Protein AF-A0A1Y3D640-F1 (afdb_monomer_lite)

Secondary structure (DSSP, 8-state):
--HHHHHIIIII-TTS-TTT-SSTTGGGHHHHHHHHH-TT--HHHHHHHHHHHHHHTS---S--HHHHHHHHHHHHHHHHHHHHH--

Sequence (87 aa):
MNTIQKILNRDWDPIEVAEVLNDEYDAYCAPITEILDDTKATPQQLSNYLEEVEREQMSLNTYSEQNKRRRATTTQSLWTLHISAGS

Foldseek 3Di:
DDPLLVLCLPQQPVVVCSVPDSCPCVVVVVVLVVLLPPPPHDLVVQLVVSVCCCCPVVVVVDDDPSNNRSSVSSSVVSNVVSVVVVD

Radius of gyration: 12.3 Å; chains: 1; bounding box: 35×20×36 Å

Structure (mmCIF, N/CA/C/O backbone):
data_AF-A0A1Y3D640-F1
#
_entry.id   AF-A0A1Y3D640-F1
#
loop_
_atom_site.group_PDB
_atom_site.id
_atom_site.type_symbol
_atom_site.label_atom_id
_atom_site.label_alt_id
_atom_site.label_comp_id
_atom_site.label_asym_id
_atom_site.label_entity_id
_atom_site.label_seq_id
_atom_site.pdbx_PDB_ins_code
_atom_site.Cartn_x
_atom_site.Cartn_y
_atom_site.Cartn_z
_atom_site.occupancy
_atom_site.B_iso_or_equiv
_atom_site.auth_seq_id
_atom_site.auth_comp_id
_atom_site.auth_asym_id
_atom_site.auth_atom_id
_atom_site.pdbx_PDB_model_num
ATOM 1 N N . MET A 1 1 ? -13.915 -5.930 -9.090 1.00 65.19 1 MET A N 1
ATOM 2 C CA . MET A 1 1 ? -12.905 -4.974 -8.602 1.00 65.19 1 MET A CA 1
ATOM 3 C C . MET A 1 1 ? -13.435 -4.265 -7.366 1.00 65.19 1 MET A C 1
ATOM 5 O O . MET A 1 1 ? -14.353 -3.448 -7.481 1.00 65.19 1 MET A O 1
ATOM 9 N N . ASN A 1 2 ? -12.936 -4.658 -6.193 1.00 86.75 2 ASN A N 1
ATOM 10 C CA . ASN A 1 2 ? -13.339 -4.082 -4.905 1.00 86.75 2 ASN A CA 1
ATOM 11 C C . ASN A 1 2 ? -12.732 -2.666 -4.732 1.00 86.75 2 ASN A C 1
ATOM 13 O O . ASN A 1 2 ? -11.886 -2.245 -5.523 1.00 86.75 2 ASN A O 1
ATOM 17 N N . THR A 1 3 ? -13.196 -1.889 -3.749 1.00 92.62 3 THR A N 1
ATOM 18 C CA . THR A 1 3 ? -12.740 -0.495 -3.567 1.00 92.62 3 THR A CA 1
ATOM 19 C C . THR A 1 3 ? -11.262 -0.400 -3.185 1.00 92.62 3 THR A C 1
ATOM 21 O O . THR A 1 3 ? -10.591 0.528 -3.631 1.00 92.62 3 THR A O 1
ATOM 24 N N . ILE A 1 4 ? -10.740 -1.366 -2.426 1.00 94.75 4 ILE A N 1
ATOM 25 C CA . ILE A 1 4 ? -9.321 -1.425 -2.049 1.00 94.75 4 ILE A CA 1
ATOM 26 C C . ILE A 1 4 ? -8.463 -1.586 -3.306 1.00 94.75 4 ILE A C 1
ATOM 28 O O . ILE A 1 4 ? -7.601 -0.753 -3.558 1.00 94.75 4 ILE A O 1
ATOM 32 N N . GLN A 1 5 ? -8.779 -2.559 -4.161 1.00 95.12 5 GLN A N 1
ATOM 33 C CA . GLN A 1 5 ? -8.112 -2.798 -5.442 1.00 95.12 5 GLN A CA 1
ATOM 34 C C . GLN A 1 5 ? -8.122 -1.549 -6.332 1.00 95.12 5 GLN A C 1
ATOM 36 O O . GLN A 1 5 ? -7.106 -1.191 -6.914 1.00 95.12 5 GLN A O 1
ATOM 41 N N . LYS A 1 6 ? -9.246 -0.819 -6.393 1.00 95.31 6 LYS A N 1
ATOM 42 C CA . LYS A 1 6 ? -9.318 0.461 -7.127 1.00 95.31 6 LYS A CA 1
ATOM 43 C C . LYS A 1 6 ? -8.332 1.498 -6.599 1.00 95.31 6 LYS A C 1
ATOM 45 O O . LYS A 1 6 ? -7.765 2.239 -7.392 1.00 95.31 6 LYS A O 1
ATOM 50 N N . ILE A 1 7 ? -8.165 1.576 -5.281 1.00 96.56 7 ILE A N 1
ATOM 51 C CA . ILE A 1 7 ? -7.222 2.502 -4.652 1.00 96.56 7 ILE A CA 1
ATOM 52 C C . ILE A 1 7 ? -5.784 2.049 -4.913 1.00 96.56 7 ILE A C 1
ATOM 54 O O . ILE A 1 7 ? -4.965 2.887 -5.266 1.00 96.56 7 ILE A O 1
ATOM 58 N N . LEU A 1 8 ? -5.485 0.750 -4.830 1.00 97.12 8 LEU A N 1
ATOM 59 C CA . LEU A 1 8 ? -4.151 0.220 -5.136 1.00 97.12 8 LEU A CA 1
ATOM 60 C C . LEU A 1 8 ? -3.744 0.496 -6.588 1.00 97.12 8 LEU A C 1
ATOM 62 O O . LEU A 1 8 ? -2.675 1.058 -6.818 1.00 97.12 8 LEU A O 1
ATOM 66 N N . ASN A 1 9 ? -4.628 0.196 -7.545 1.00 96.44 9 ASN A N 1
ATOM 67 C CA . ASN A 1 9 ? -4.403 0.455 -8.970 1.00 96.44 9 ASN A CA 1
ATOM 68 C C . ASN A 1 9 ? -4.214 1.955 -9.271 1.00 96.44 9 ASN A C 1
ATOM 70 O O . ASN A 1 9 ? -3.555 2.305 -10.241 1.00 96.44 9 ASN A O 1
ATOM 74 N N . ARG A 1 10 ? -4.817 2.852 -8.478 1.00 96.06 10 ARG A N 1
ATOM 75 C CA . ARG A 1 10 ? -4.777 4.306 -8.712 1.00 96.06 10 ARG A CA 1
ATOM 76 C C . ARG A 1 10 ? -3.608 4.999 -8.008 1.00 96.06 10 ARG A C 1
ATOM 78 O O . ARG A 1 10 ? -2.978 5.870 -8.597 1.00 96.06 10 ARG A O 1
ATOM 85 N N . ASP A 1 11 ? -3.380 4.672 -6.739 1.00 97.38 11 ASP A N 1
ATOM 86 C CA . ASP A 1 11 ? -2.512 5.445 -5.843 1.00 97.38 11 ASP A CA 1
ATOM 87 C C . ASP A 1 11 ? -1.176 4.754 -5.561 1.00 97.38 11 ASP A C 1
ATOM 89 O O . ASP A 1 11 ? -0.191 5.443 -5.277 1.00 97.38 11 ASP A O 1
ATOM 93 N N . TRP A 1 12 ? -1.135 3.418 -5.601 1.00 97.38 12 TRP A N 1
ATOM 94 C CA . TRP A 1 12 ? 0.048 2.666 -5.197 1.00 97.38 12 TRP A CA 1
ATOM 95 C C . TRP A 1 12 ? 0.897 2.253 -6.387 1.00 97.38 12 TRP A C 1
ATOM 97 O O . TRP A 1 12 ? 2.059 2.634 -6.413 1.00 97.38 12 TRP A O 1
ATOM 107 N N . ASP A 1 13 ? 0.319 1.500 -7.330 1.00 96.81 13 ASP A N 1
ATOM 108 C CA . ASP A 1 13 ? 0.900 0.978 -8.585 1.00 96.81 13 ASP A CA 1
ATOM 109 C C . ASP A 1 13 ? 2.431 1.141 -8.738 1.00 96.81 13 ASP A C 1
ATOM 111 O O . ASP A 1 13 ? 2.904 1.899 -9.588 1.00 96.81 13 ASP A O 1
ATOM 115 N N . PRO A 1 14 ? 3.262 0.513 -7.883 1.00 96.44 14 PRO A N 1
ATOM 116 C CA . PRO A 1 14 ? 4.693 0.819 -7.812 1.00 96.44 14 PRO A CA 1
ATOM 117 C C . PRO A 1 14 ? 5.488 0.245 -8.996 1.00 96.44 14 PRO A C 1
ATOM 119 O O . PRO A 1 14 ? 6.612 0.682 -9.233 1.00 96.44 14 PRO A O 1
ATOM 122 N N . ILE A 1 15 ? 4.901 -0.698 -9.739 1.00 95.62 15 ILE A N 1
ATOM 123 C CA . ILE A 1 15 ? 5.480 -1.312 -10.944 1.00 95.62 15 ILE A CA 1
ATOM 124 C C . ILE A 1 15 ? 4.787 -0.870 -12.245 1.00 95.62 15 ILE A C 1
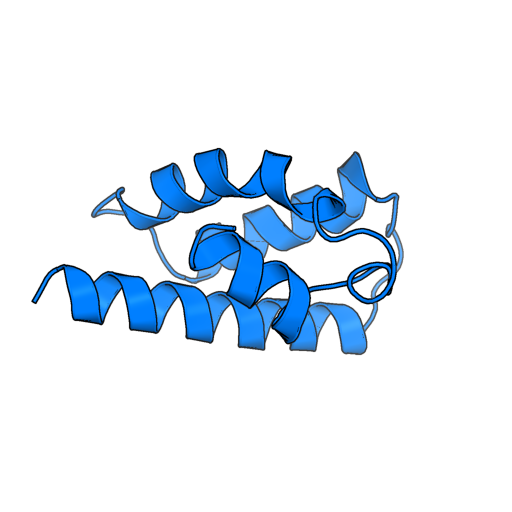ATOM 126 O O . ILE A 1 15 ? 5.164 -1.345 -13.310 1.00 95.62 15 ILE A O 1
ATOM 130 N N . GLU A 1 16 ? 3.834 0.065 -12.167 1.00 95.06 16 GLU A N 1
ATOM 131 C CA . GLU A 1 16 ? 3.205 0.737 -13.317 1.00 95.06 16 GLU A CA 1
ATOM 132 C C . GLU A 1 16 ? 2.505 -0.220 -14.291 1.00 95.06 16 GLU A C 1
ATOM 134 O O . GLU A 1 16 ? 2.622 -0.103 -15.512 1.00 95.06 16 GLU A O 1
ATOM 139 N N . VAL A 1 17 ? 1.771 -1.193 -13.745 1.00 95.38 17 VAL A N 1
ATOM 140 C CA . VAL A 1 17 ? 1.050 -2.201 -14.537 1.00 95.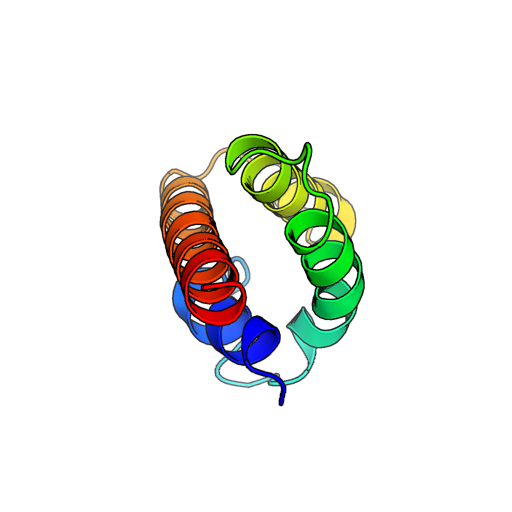38 17 VAL A CA 1
ATOM 141 C C . VAL A 1 17 ? -0.463 -2.051 -14.462 1.00 95.38 17 VAL A C 1
ATOM 143 O O . VAL A 1 17 ? -1.165 -2.749 -15.192 1.00 95.38 17 VAL A O 1
ATOM 146 N N . ALA A 1 18 ? -0.991 -1.133 -13.647 1.00 92.69 18 ALA A N 1
ATOM 147 C CA . ALA A 1 18 ? -2.435 -1.004 -13.445 1.00 92.69 18 ALA A CA 1
ATOM 148 C C . ALA A 1 18 ? -3.217 -0.672 -14.730 1.00 92.69 18 ALA A C 1
ATOM 150 O O . ALA A 1 18 ? -4.401 -0.993 -14.825 1.00 92.69 18 ALA A O 1
ATOM 151 N N . GLU A 1 19 ? -2.576 -0.057 -15.731 1.00 91.19 19 GLU A N 1
ATOM 152 C CA . GLU A 1 19 ? -3.204 0.233 -17.030 1.00 91.19 19 GLU A CA 1
ATOM 153 C C . GLU A 1 19 ? -3.419 -1.017 -17.898 1.00 91.19 19 GLU A C 1
ATOM 155 O O . GLU A 1 19 ? -4.277 -1.019 -18.782 1.00 91.19 19 GLU A O 1
ATOM 160 N N . VAL A 1 20 ? -2.650 -2.083 -17.656 1.00 92.31 20 VAL A N 1
ATOM 161 C CA . VAL A 1 20 ? -2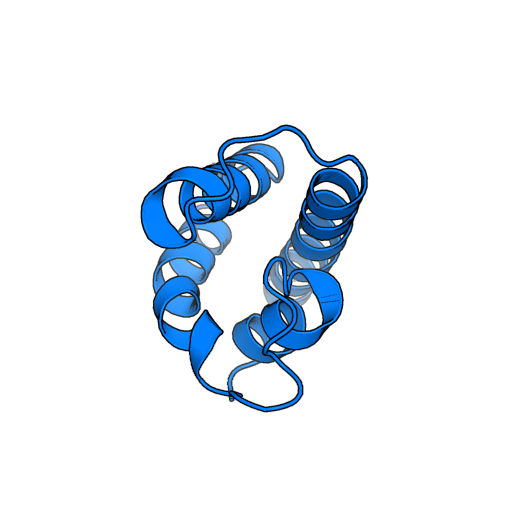.637 -3.301 -18.482 1.00 92.31 20 VAL A CA 1
ATOM 162 C C . VAL A 1 20 ? -3.109 -4.544 -17.729 1.00 92.31 20 VAL A C 1
ATOM 164 O O . VAL A 1 20 ? -3.706 -5.431 -18.339 1.00 92.31 20 VAL A O 1
ATOM 167 N N . LEU A 1 21 ? -2.890 -4.600 -16.414 1.00 91.62 21 LEU A N 1
ATOM 168 C CA . LEU A 1 21 ? -3.218 -5.717 -15.532 1.00 91.62 21 LEU A CA 1
ATOM 169 C C . LEU A 1 21 ? -4.058 -5.210 -14.359 1.00 91.62 21 LEU A C 1
ATOM 171 O O . LEU A 1 21 ? -3.555 -4.664 -13.380 1.00 91.62 21 LEU A O 1
ATOM 175 N N . ASN A 1 22 ? -5.374 -5.397 -14.456 1.00 85.25 22 ASN A N 1
ATOM 176 C CA . ASN A 1 22 ? -6.297 -4.939 -13.416 1.00 85.25 22 ASN A CA 1
ATOM 177 C C . ASN A 1 22 ? -6.231 -5.787 -12.134 1.00 85.25 22 ASN A C 1
ATOM 179 O O . ASN A 1 22 ? -6.644 -5.313 -11.075 1.00 85.25 22 ASN A O 1
ATOM 183 N N . ASP A 1 23 ? -5.777 -7.036 -12.234 1.00 90.88 23 ASP A N 1
ATOM 184 C CA . ASP A 1 23 ? -5.776 -8.055 -11.182 1.00 90.88 23 ASP A CA 1
ATOM 185 C C . ASP A 1 23 ? -4.455 -8.175 -10.416 1.00 90.88 23 ASP A C 1
ATOM 187 O O . ASP A 1 23 ? -4.449 -8.807 -9.362 1.00 90.88 23 ASP A O 1
ATOM 191 N N . GLU A 1 24 ? -3.387 -7.506 -10.864 1.00 94.19 24 GLU A N 1
ATOM 192 C CA . GLU A 1 24 ? -2.058 -7.545 -10.229 1.00 94.19 24 GLU A CA 1
ATOM 193 C C . GLU A 1 24 ? -2.123 -7.334 -8.706 1.00 94.19 24 GLU A C 1
ATOM 195 O O . GLU A 1 24 ? -1.467 -8.031 -7.932 1.00 94.19 24 GLU A O 1
ATOM 200 N N . TYR A 1 25 ? -2.944 -6.382 -8.257 1.00 95.06 25 TYR A N 1
ATOM 201 C CA . TYR A 1 25 ? -3.020 -5.993 -6.848 1.00 95.06 25 TYR A CA 1
ATOM 202 C C . TYR A 1 25 ? -4.149 -6.672 -6.059 1.00 95.06 25 TYR A C 1
ATOM 204 O O . TYR A 1 25 ? -4.349 -6.360 -4.882 1.00 95.06 25 TYR A O 1
ATOM 212 N N . ASP A 1 26 ? -4.887 -7.612 -6.663 1.00 95.19 26 ASP A N 1
ATOM 213 C CA . ASP A 1 26 ? -6.003 -8.302 -5.998 1.00 95.19 26 ASP A CA 1
ATOM 214 C C . ASP A 1 26 ? -5.530 -9.134 -4.795 1.00 95.19 26 ASP A C 1
ATOM 216 O O . ASP A 1 26 ? -6.147 -9.098 -3.728 1.00 95.19 26 ASP A O 1
ATOM 220 N N . ALA A 1 27 ? -4.371 -9.791 -4.919 1.00 95.00 27 ALA A N 1
ATOM 221 C CA . ALA A 1 27 ? -3.794 -10.639 -3.873 1.00 95.00 27 ALA A CA 1
ATOM 222 C C . ALA A 1 27 ? -3.535 -9.896 -2.547 1.00 95.00 27 ALA A C 1
ATOM 224 O O . ALA A 1 27 ? -3.556 -10.504 -1.476 1.00 95.00 27 ALA A O 1
ATOM 225 N N . TYR A 1 28 ? -3.333 -8.577 -2.599 1.00 96.12 28 TYR A N 1
ATOM 226 C CA . TYR A 1 28 ? -3.048 -7.748 -1.425 1.00 96.12 28 TYR A CA 1
ATOM 227 C C . TYR A 1 28 ? -4.316 -7.189 -0.767 1.00 96.12 28 TYR A C 1
ATOM 229 O O . TYR A 1 28 ? -4.254 -6.644 0.334 1.00 96.12 28 TYR A O 1
ATOM 237 N N . CYS A 1 29 ? -5.488 -7.344 -1.393 1.00 95.62 29 CYS A N 1
ATOM 238 C CA . CYS A 1 29 ? -6.736 -6.786 -0.872 1.00 95.62 29 CYS A CA 1
ATOM 239 C C . CYS A 1 29 ? -7.172 -7.433 0.450 1.00 95.62 29 CYS A C 1
ATOM 241 O O . CYS A 1 29 ? -7.642 -6.723 1.340 1.00 95.62 29 CYS A O 1
ATOM 243 N N . ALA A 1 30 ? -7.020 -8.754 0.594 1.00 95.38 30 ALA A N 1
ATOM 244 C CA . ALA A 1 30 ? -7.428 -9.459 1.812 1.00 95.38 30 ALA A CA 1
ATOM 245 C C . ALA A 1 30 ? -6.567 -9.054 3.028 1.00 95.38 30 ALA A C 1
ATOM 247 O O . ALA A 1 30 ? -7.141 -8.562 3.998 1.00 95.38 30 ALA A O 1
ATOM 248 N N . PRO A 1 31 ? -5.219 -9.114 2.963 1.00 96.38 31 PRO A N 1
ATOM 249 C CA . PRO A 1 31 ? -4.368 -8.662 4.067 1.00 96.38 31 PRO A CA 1
ATOM 250 C C . PRO A 1 31 ? -4.575 -7.187 4.434 1.00 96.38 31 PRO A C 1
ATOM 252 O O . PRO A 1 31 ? -4.577 -6.827 5.607 1.00 96.38 31 PRO A O 1
ATOM 255 N N . ILE A 1 32 ? -4.805 -6.316 3.444 1.00 96.56 32 ILE A N 1
ATOM 256 C CA . ILE A 1 32 ? -5.116 -4.904 3.705 1.00 96.56 32 ILE A CA 1
ATOM 257 C C . ILE A 1 32 ? -6.449 -4.761 4.440 1.00 96.56 32 ILE A C 1
ATOM 259 O O . ILE A 1 32 ? -6.547 -3.943 5.349 1.00 96.56 32 ILE A O 1
ATOM 263 N N . THR A 1 33 ? -7.462 -5.548 4.073 1.00 94.81 33 THR A N 1
ATOM 264 C CA . THR A 1 33 ? -8.753 -5.549 4.776 1.00 94.81 33 THR A CA 1
ATOM 265 C C . THR A 1 33 ? -8.571 -5.977 6.230 1.00 94.81 33 THR A C 1
ATOM 267 O O . THR A 1 33 ? -9.069 -5.300 7.120 1.00 94.81 33 THR A O 1
ATOM 270 N N . GLU A 1 34 ? -7.785 -7.026 6.482 1.00 94.81 34 GLU A N 1
ATOM 271 C CA . GLU A 1 34 ? -7.472 -7.489 7.841 1.00 94.81 34 GLU A CA 1
ATOM 272 C C . GLU A 1 34 ? -6.756 -6.415 8.675 1.00 94.81 34 GLU A C 1
ATOM 274 O O . GLU A 1 34 ? -7.097 -6.217 9.840 1.00 94.81 34 GLU A O 1
ATOM 279 N N . ILE A 1 35 ? -5.803 -5.682 8.084 1.00 95.56 35 ILE A N 1
ATOM 280 C CA . ILE A 1 35 ? -5.128 -4.556 8.753 1.00 95.56 35 ILE A CA 1
ATOM 281 C C . ILE A 1 35 ? -6.116 -3.429 9.061 1.00 95.56 35 ILE A C 1
ATOM 283 O O . ILE A 1 35 ? -6.028 -2.821 10.123 1.00 95.56 35 ILE A O 1
ATOM 287 N N . LEU A 1 36 ? -7.021 -3.114 8.134 1.00 94.06 36 L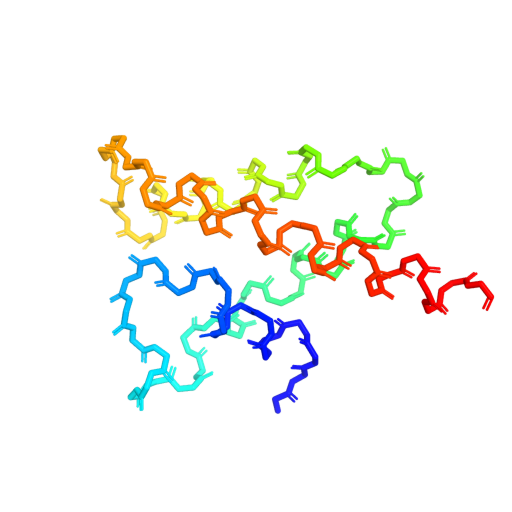EU A N 1
ATOM 288 C CA . LEU A 1 36 ? -7.995 -2.041 8.320 1.00 94.06 36 LEU A CA 1
ATOM 289 C C . LEU A 1 36 ? -9.030 -2.399 9.396 1.00 94.06 36 LEU A C 1
ATOM 291 O O . LEU A 1 36 ? -9.337 -1.552 10.224 1.00 94.06 36 LEU A O 1
ATOM 295 N N . ASP A 1 37 ? -9.515 -3.640 9.425 1.00 93.00 37 ASP A N 1
ATOM 296 C CA . ASP A 1 37 ? -10.522 -4.103 10.389 1.00 93.00 37 ASP A CA 1
ATOM 297 C C . ASP A 1 37 ? -9.964 -4.300 11.815 1.00 93.00 37 ASP A C 1
ATOM 299 O O . ASP A 1 37 ? -10.729 -4.394 12.784 1.00 93.00 37 ASP A O 1
ATOM 303 N N . ASP A 1 38 ? -8.639 -4.338 11.987 1.00 92.12 38 ASP A N 1
ATOM 304 C CA . ASP A 1 38 ? -8.022 -4.357 13.311 1.00 92.12 38 ASP A CA 1
ATOM 305 C C . ASP A 1 38 ? -8.134 -2.982 13.991 1.00 92.12 38 ASP A C 1
ATOM 307 O O . ASP A 1 38 ? -7.401 -2.037 13.710 1.00 92.12 38 ASP A O 1
ATOM 311 N N . THR A 1 39 ? -9.008 -2.900 14.995 1.00 86.50 39 THR A N 1
ATOM 312 C CA . THR A 1 39 ? -9.212 -1.708 15.845 1.00 86.50 39 THR A CA 1
ATOM 313 C C . THR A 1 39 ? -7.955 -1.161 16.535 1.00 86.50 39 THR A C 1
ATOM 315 O O . THR A 1 39 ? -7.976 -0.037 17.040 1.00 86.50 39 THR A O 1
ATOM 318 N N . LYS A 1 40 ? -6.871 -1.942 16.612 1.00 90.56 40 LYS A N 1
ATOM 319 C CA . LYS A 1 40 ? -5.580 -1.519 17.174 1.00 90.56 40 LYS A CA 1
ATOM 320 C C . LYS A 1 40 ? -4.568 -1.130 16.104 1.00 90.56 40 LYS A C 1
ATOM 322 O O . LYS A 1 40 ? -3.487 -0.654 16.461 1.00 90.56 40 LYS A O 1
ATOM 327 N N . ALA A 1 41 ? -4.883 -1.345 14.831 1.00 91.25 41 ALA A N 1
ATOM 328 C CA . ALA A 1 41 ? -3.999 -0.987 13.749 1.00 91.25 41 ALA A CA 1
ATOM 329 C C . ALA A 1 41 ? -3.843 0.532 13.633 1.00 91.25 41 ALA A C 1
ATOM 331 O O . ALA A 1 41 ? -4.701 1.338 13.995 1.00 91.25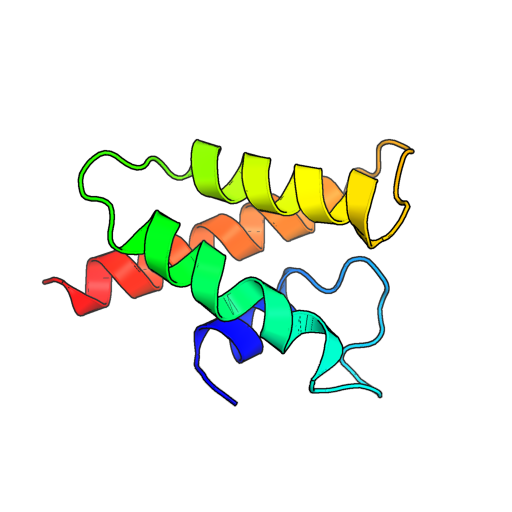 41 ALA A O 1
ATOM 332 N N . THR A 1 42 ? -2.700 0.921 13.090 1.00 94.19 42 THR A N 1
ATOM 333 C CA . THR A 1 42 ? -2.319 2.304 12.831 1.00 94.19 42 THR A CA 1
ATOM 334 C C . THR A 1 42 ? -2.057 2.491 11.337 1.00 94.19 42 THR A C 1
ATOM 336 O O . THR A 1 42 ? -1.630 1.540 10.673 1.00 94.19 42 THR A O 1
ATOM 339 N N . PRO A 1 43 ? -2.193 3.718 10.795 1.00 95.56 43 PRO A N 1
ATOM 340 C CA . PRO A 1 43 ? -1.832 3.996 9.403 1.00 95.56 43 PRO A CA 1
ATOM 341 C C . PRO A 1 43 ? -0.403 3.553 9.060 1.00 95.56 43 PRO A C 1
ATOM 343 O O . PRO A 1 43 ? -0.120 3.126 7.943 1.00 95.56 43 PRO A O 1
ATOM 346 N N . GLN A 1 44 ? 0.507 3.614 10.039 1.00 95.75 44 GLN A N 1
ATOM 347 C CA . GLN A 1 44 ? 1.892 3.199 9.859 1.00 95.75 44 GLN A CA 1
ATOM 348 C C . GLN A 1 44 ? 2.025 1.697 9.579 1.00 95.75 44 GLN A C 1
ATOM 350 O O . GLN A 1 44 ? 2.874 1.315 8.781 1.00 95.75 44 GLN A O 1
ATOM 355 N N . GLN A 1 45 ? 1.196 0.842 10.188 1.00 96.56 45 GLN A N 1
ATOM 356 C CA . GLN A 1 45 ? 1.218 -0.599 9.907 1.00 96.56 45 GLN A CA 1
ATOM 357 C C . GLN A 1 45 ? 0.816 -0.894 8.463 1.00 96.56 45 GLN A C 1
ATOM 359 O O . GLN A 1 45 ? 1.489 -1.681 7.803 1.00 96.56 45 GLN A O 1
ATOM 364 N N . LEU A 1 46 ? -0.205 -0.207 7.944 1.00 97.38 46 LEU A N 1
ATOM 365 C CA . LEU A 1 46 ? -0.591 -0.322 6.538 1.00 97.38 46 LEU A CA 1
ATOM 366 C C . LEU A 1 46 ? 0.533 0.156 5.606 1.00 97.38 46 LEU A C 1
ATOM 368 O O . LEU A 1 46 ? 0.883 -0.537 4.654 1.00 97.38 46 LEU A O 1
ATOM 372 N N . SER A 1 47 ? 1.151 1.302 5.905 1.00 97.94 47 SER A N 1
ATOM 373 C CA . SER A 1 47 ? 2.284 1.798 5.113 1.00 97.94 47 SER A CA 1
ATOM 374 C C . SER A 1 47 ? 3.483 0.843 5.141 1.00 97.94 47 SER A C 1
ATOM 376 O O . SER A 1 47 ? 4.156 0.699 4.122 1.00 97.94 47 SER A O 1
ATOM 378 N N . ASN A 1 48 ? 3.764 0.210 6.284 1.00 97.75 48 ASN A N 1
ATOM 379 C CA . ASN A 1 48 ? 4.840 -0.774 6.417 1.00 97.75 48 ASN A CA 1
ATOM 380 C C . ASN A 1 48 ? 4.540 -2.036 5.603 1.00 97.75 48 ASN A C 1
ATOM 382 O O . ASN A 1 48 ? 5.433 -2.534 4.927 1.00 97.75 48 ASN A O 1
ATOM 386 N N . TYR A 1 49 ? 3.291 -2.509 5.623 1.00 98.06 49 TYR A N 1
ATOM 387 C CA . TYR A 1 49 ? 2.859 -3.642 4.809 1.00 98.06 49 TYR A CA 1
ATOM 388 C C . TYR A 1 49 ? 3.058 -3.371 3.311 1.00 98.06 49 TYR A C 1
ATOM 390 O O . TYR A 1 49 ? 3.654 -4.183 2.612 1.00 98.06 49 TYR A O 1
ATOM 398 N N . LEU A 1 50 ? 2.646 -2.198 2.814 1.00 98.06 50 LEU A N 1
ATOM 399 C CA . LEU A 1 50 ? 2.872 -1.829 1.410 1.00 98.06 50 LEU A CA 1
ATOM 400 C C . LEU A 1 50 ? 4.370 -1.798 1.057 1.00 98.06 50 LEU A C 1
ATOM 402 O O . LEU A 1 50 ? 4.769 -2.253 -0.010 1.00 98.06 50 LEU A O 1
ATOM 406 N N . GLU A 1 51 ? 5.221 -1.295 1.954 1.00 97.94 51 GLU A N 1
ATOM 407 C CA . GLU A 1 51 ? 6.676 -1.295 1.751 1.00 97.94 51 GLU A CA 1
ATOM 408 C C . GLU A 1 51 ? 7.282 -2.705 1.740 1.00 97.94 51 GLU A C 1
ATOM 410 O O . GLU A 1 51 ? 8.198 -2.985 0.967 1.00 97.94 51 GLU A O 1
ATOM 415 N N . GLU A 1 52 ? 6.772 -3.599 2.584 1.00 97.94 52 GLU A N 1
ATOM 416 C CA . GLU A 1 52 ? 7.163 -5.007 2.608 1.00 97.94 52 GLU A CA 1
ATOM 417 C C . GLU A 1 52 ? 6.808 -5.699 1.292 1.00 97.94 52 GLU A C 1
ATOM 419 O O . GLU A 1 52 ? 7.668 -6.349 0.703 1.00 97.94 52 GLU A O 1
ATOM 424 N N . VAL A 1 53 ? 5.597 -5.486 0.768 1.00 97.94 53 VAL A N 1
ATOM 425 C CA . VAL A 1 53 ? 5.189 -6.060 -0.521 1.00 97.94 53 VAL A CA 1
ATOM 426 C C . VAL A 1 53 ? 6.056 -5.537 -1.671 1.00 97.94 53 VAL A C 1
ATOM 428 O O . VAL A 1 53 ? 6.518 -6.332 -2.493 1.00 97.94 53 VAL A O 1
ATOM 431 N N . GLU A 1 54 ? 6.336 -4.230 -1.717 1.00 97.56 54 GLU A N 1
ATOM 432 C CA . GLU A 1 54 ? 7.254 -3.653 -2.711 1.00 97.56 54 GLU A CA 1
ATOM 433 C C . GLU A 1 54 ? 8.612 -4.369 -2.699 1.00 97.56 54 GLU A C 1
ATOM 435 O O . GLU A 1 54 ? 9.134 -4.756 -3.746 1.00 97.56 54 GLU A O 1
ATOM 440 N N . ARG A 1 55 ? 9.184 -4.569 -1.510 1.00 97.12 55 ARG A N 1
ATOM 441 C CA . ARG A 1 55 ? 10.506 -5.176 -1.352 1.00 97.12 55 ARG A CA 1
ATOM 442 C C . ARG A 1 55 ? 10.498 -6.668 -1.679 1.00 97.12 55 ARG A C 1
ATOM 444 O O . ARG A 1 55 ? 11.364 -7.139 -2.411 1.00 97.12 55 ARG A O 1
ATOM 451 N N . GLU A 1 56 ? 9.547 -7.405 -1.119 1.00 96.31 56 GLU A N 1
ATOM 452 C CA . GLU A 1 56 ? 9.600 -8.867 -1.047 1.00 96.31 56 GLU A CA 1
ATOM 453 C C . GLU A 1 56 ? 8.880 -9.550 -2.204 1.00 96.31 56 GLU A C 1
ATOM 455 O O . GLU A 1 56 ? 9.355 -10.573 -2.690 1.00 96.31 56 GLU A O 1
ATOM 460 N N . GLN A 1 57 ? 7.779 -8.969 -2.684 1.00 95.81 57 GLN A N 1
ATOM 461 C CA . GLN A 1 57 ? 6.986 -9.548 -3.771 1.00 95.81 57 GLN A CA 1
ATOM 462 C C . GLN A 1 57 ? 7.305 -8.894 -5.118 1.00 95.81 57 GLN A C 1
ATOM 464 O O . GLN A 1 57 ? 7.311 -9.566 -6.145 1.00 95.81 57 GLN A O 1
ATOM 469 N N . MET A 1 58 ? 7.635 -7.598 -5.124 1.00 94.81 58 MET A N 1
ATOM 470 C CA . MET A 1 58 ? 7.912 -6.838 -6.356 1.00 94.81 58 MET A CA 1
ATOM 471 C C . MET A 1 58 ? 9.407 -6.591 -6.594 1.00 94.81 58 MET A C 1
ATOM 473 O O . MET A 1 58 ? 9.788 -6.002 -7.604 1.00 94.81 58 MET A O 1
ATOM 477 N N . SER A 1 59 ? 10.275 -7.056 -5.688 1.00 95.62 59 SER A N 1
ATOM 478 C CA . SER A 1 59 ? 11.737 -6.906 -5.776 1.00 95.62 59 SER A CA 1
ATOM 479 C C . SER A 1 59 ? 12.234 -5.449 -5.861 1.00 95.62 59 SER A C 1
ATOM 481 O O . SER A 1 59 ? 13.351 -5.189 -6.323 1.00 95.62 59 SER A O 1
ATOM 483 N N . LEU A 1 60 ? 11.452 -4.483 -5.371 1.00 95.00 60 LEU A N 1
ATOM 484 C CA . LEU A 1 60 ? 11.779 -3.054 -5.343 1.00 95.00 60 LEU A CA 1
ATOM 485 C C . LEU A 1 60 ? 12.652 -2.722 -4.124 1.00 95.00 60 LEU A C 1
ATOM 487 O O . LEU A 1 60 ? 12.262 -2.013 -3.203 1.00 95.00 60 LEU A O 1
ATOM 491 N N . ASN A 1 61 ? 13.872 -3.253 -4.121 1.00 91.12 61 ASN A N 1
ATOM 492 C CA . ASN A 1 61 ? 14.792 -3.179 -2.979 1.00 91.12 61 ASN A CA 1
ATOM 493 C C . ASN A 1 61 ? 15.499 -1.821 -2.810 1.00 91.12 61 ASN A C 1
ATOM 495 O O . ASN A 1 61 ? 16.206 -1.603 -1.827 1.00 91.12 61 ASN A O 1
ATOM 499 N N . THR A 1 62 ? 15.368 -0.918 -3.783 1.00 89.56 62 THR A N 1
ATOM 500 C CA . THR A 1 62 ? 16.029 0.392 -3.759 1.00 89.56 62 THR A CA 1
ATOM 501 C C . THR A 1 62 ? 15.059 1.466 -3.294 1.00 89.56 62 THR A C 1
ATOM 503 O O . THR A 1 62 ? 13.909 1.510 -3.727 1.00 89.56 62 THR A O 1
ATOM 506 N N . TYR A 1 63 ? 15.543 2.369 -2.441 1.00 88.06 63 TYR A N 1
ATOM 507 C CA . TYR A 1 63 ? 14.762 3.516 -1.999 1.00 88.06 63 TYR A CA 1
ATOM 508 C C . TYR A 1 63 ? 14.299 4.372 -3.185 1.00 88.06 63 TYR A C 1
ATOM 510 O O . TYR A 1 63 ? 15.107 4.823 -3.997 1.00 88.06 63 TYR A O 1
ATOM 518 N N . SER A 1 64 ? 12.994 4.636 -3.237 1.00 94.25 64 SER A N 1
ATOM 519 C CA . SER A 1 64 ? 12.350 5.484 -4.237 1.00 94.25 64 SER A CA 1
ATOM 520 C C . SER A 1 64 ? 11.450 6.502 -3.540 1.00 94.25 64 SER A C 1
ATOM 522 O O . SER A 1 64 ? 10.483 6.143 -2.865 1.00 94.25 64 SER A O 1
ATOM 524 N N . GLU A 1 65 ? 11.743 7.793 -3.728 1.00 96.00 65 GLU A N 1
ATOM 525 C CA . GLU A 1 65 ? 10.872 8.885 -3.264 1.00 96.00 65 GLU A CA 1
ATOM 526 C C . GLU A 1 65 ? 9.471 8.795 -3.880 1.00 96.00 65 GLU A C 1
ATOM 528 O O . GLU A 1 65 ? 8.480 9.139 -3.236 1.00 96.00 65 GLU A O 1
ATOM 533 N N . GLN A 1 66 ? 9.372 8.311 -5.120 1.00 96.06 66 GLN A N 1
ATOM 534 C CA . GLN A 1 66 ? 8.096 8.107 -5.798 1.00 96.06 66 GLN A CA 1
ATOM 535 C C . GLN A 1 66 ? 7.279 7.016 -5.105 1.00 96.06 66 GLN A C 1
ATOM 537 O O . GLN A 1 66 ? 6.116 7.254 -4.780 1.00 96.06 66 GLN A O 1
ATOM 542 N N . ASN A 1 67 ? 7.891 5.871 -4.792 1.00 96.06 67 ASN A N 1
ATOM 543 C CA . ASN A 1 67 ? 7.195 4.775 -4.115 1.00 96.06 67 ASN A CA 1
ATOM 544 C C . ASN A 1 67 ? 6.795 5.172 -2.694 1.00 96.06 67 ASN A C 1
ATOM 546 O O . ASN A 1 67 ? 5.672 4.919 -2.267 1.00 96.06 67 ASN A O 1
ATOM 550 N N . LYS A 1 68 ? 7.661 5.904 -1.986 1.00 97.19 68 LYS A N 1
ATOM 551 C CA . LYS A 1 68 ? 7.331 6.461 -0.671 1.00 97.19 68 LYS A CA 1
ATOM 552 C C . LYS A 1 68 ? 6.102 7.374 -0.720 1.00 97.19 68 LYS A C 1
ATOM 554 O O . LYS A 1 68 ? 5.234 7.278 0.147 1.00 97.19 68 LYS A O 1
ATOM 559 N N . ARG A 1 69 ? 5.998 8.247 -1.730 1.00 98.06 69 ARG A N 1
ATOM 560 C CA . ARG A 1 69 ? 4.813 9.103 -1.933 1.00 98.06 69 ARG A CA 1
ATOM 561 C C . ARG A 1 69 ? 3.573 8.277 -2.268 1.00 98.06 69 ARG A C 1
ATOM 563 O O . ARG A 1 69 ? 2.537 8.499 -1.650 1.00 98.06 69 ARG A O 1
ATOM 570 N N . ARG A 1 70 ? 3.696 7.302 -3.175 1.00 97.75 70 ARG A N 1
ATOM 571 C CA . ARG A 1 70 ? 2.628 6.354 -3.534 1.00 97.75 70 ARG A CA 1
ATOM 572 C C . ARG A 1 70 ? 2.079 5.634 -2.297 1.00 97.75 70 ARG A C 1
ATOM 574 O O . ARG A 1 70 ? 0.870 5.653 -2.069 1.00 97.75 70 ARG A O 1
ATOM 581 N N . ARG A 1 71 ? 2.944 5.110 -1.417 1.00 97.81 71 ARG A N 1
ATOM 582 C CA . ARG A 1 71 ? 2.530 4.503 -0.134 1.00 97.81 71 ARG A CA 1
ATOM 583 C C . ARG A 1 71 ? 1.802 5.478 0.779 1.00 97.81 71 ARG A C 1
ATOM 585 O O . ARG A 1 71 ? 0.766 5.117 1.332 1.00 97.81 71 ARG A O 1
ATOM 592 N N . ALA A 1 72 ? 2.310 6.701 0.929 1.00 97.88 72 ALA A N 1
ATOM 593 C CA . ALA A 1 72 ? 1.680 7.711 1.778 1.00 97.88 72 ALA A CA 1
ATOM 594 C C . ALA A 1 72 ? 0.263 8.062 1.289 1.00 97.88 72 ALA A C 1
ATOM 596 O O . ALA A 1 72 ? -0.681 8.045 2.080 1.00 97.88 72 ALA A O 1
ATOM 597 N N . THR A 1 73 ? 0.097 8.308 -0.015 1.00 98.12 73 THR A N 1
ATOM 598 C CA . THR A 1 73 ? -1.210 8.588 -0.631 1.00 98.12 73 THR A CA 1
ATOM 599 C C . THR A 1 73 ? -2.159 7.400 -0.495 1.00 98.12 73 THR A C 1
ATOM 601 O O . THR A 1 73 ? -3.290 7.566 -0.046 1.00 98.12 73 THR A O 1
ATOM 604 N N . THR A 1 74 ? -1.685 6.192 -0.802 1.00 98.12 74 THR A N 1
ATOM 605 C CA . THR A 1 74 ? -2.482 4.959 -0.707 1.00 98.12 74 THR A CA 1
ATOM 606 C C . THR A 1 74 ? -2.957 4.710 0.720 1.00 98.12 74 THR A C 1
ATOM 608 O O . THR A 1 74 ? -4.140 4.459 0.950 1.00 98.12 74 THR A O 1
ATOM 611 N N . THR A 1 75 ? -2.051 4.845 1.692 1.00 97.88 75 THR A N 1
ATOM 612 C CA . THR A 1 75 ? -2.358 4.704 3.119 1.00 97.88 75 THR A CA 1
ATOM 613 C C . THR A 1 75 ? -3.440 5.698 3.527 1.00 97.88 75 THR A C 1
ATOM 615 O O . THR A 1 75 ? -4.426 5.306 4.143 1.00 97.88 75 THR A O 1
ATOM 618 N N . GLN A 1 76 ? -3.311 6.970 3.138 1.00 97.38 76 GLN A N 1
ATOM 619 C CA . GLN A 1 76 ? -4.307 7.997 3.448 1.00 97.38 76 GLN A CA 1
ATOM 620 C C . GLN A 1 76 ? -5.682 7.684 2.834 1.00 97.38 76 GLN A C 1
ATOM 622 O O . GLN A 1 76 ? -6.698 7.795 3.528 1.00 97.38 76 GLN A O 1
ATOM 627 N N . SER A 1 77 ? -5.722 7.280 1.561 1.00 97.06 77 SER A N 1
ATOM 628 C CA . SER A 1 77 ? -6.954 6.920 0.849 1.00 97.06 77 SER A CA 1
ATOM 629 C C . SER A 1 77 ? -7.680 5.747 1.514 1.00 97.06 77 SER A C 1
ATOM 631 O O . SER A 1 77 ? -8.880 5.836 1.780 1.00 97.06 77 SER A O 1
ATOM 633 N N . LEU A 1 78 ? -6.957 4.665 1.819 1.00 96.06 78 LEU A N 1
ATOM 634 C CA . LEU A 1 78 ? -7.516 3.466 2.450 1.00 96.06 78 LEU A CA 1
ATOM 635 C C . LEU A 1 78 ? -7.990 3.741 3.881 1.00 96.06 78 LEU A C 1
ATOM 637 O O . LEU A 1 78 ? -9.090 3.337 4.255 1.00 96.06 78 LEU A O 1
ATOM 641 N N . TRP A 1 79 ? -7.205 4.487 4.661 1.00 94.56 79 TRP A N 1
ATOM 642 C CA . TRP A 1 79 ? -7.543 4.796 6.051 1.00 94.56 79 TRP A CA 1
ATOM 643 C C . TRP A 1 79 ? -8.775 5.700 6.162 1.00 94.56 79 TRP A C 1
ATOM 645 O O 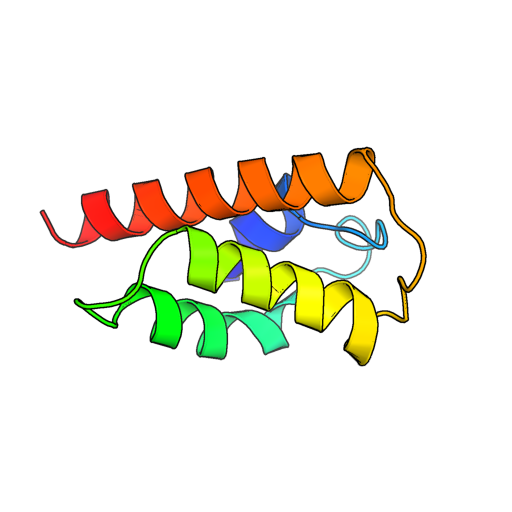. TRP A 1 79 ? -9.660 5.465 6.983 1.00 94.56 79 TRP A O 1
ATOM 655 N N . THR A 1 80 ? -8.871 6.711 5.292 1.00 93.50 80 THR A N 1
ATOM 656 C CA . THR A 1 80 ? -10.037 7.608 5.236 1.00 93.50 80 THR A CA 1
ATOM 657 C C . THR A 1 80 ? -11.299 6.843 4.847 1.00 93.50 80 THR A C 1
ATOM 659 O O . THR A 1 80 ? -12.355 7.055 5.447 1.00 93.50 80 THR A O 1
ATOM 662 N N . LEU A 1 81 ? -11.193 5.935 3.870 1.00 88.19 81 LEU A N 1
ATOM 663 C CA . LEU A 1 81 ? -12.303 5.084 3.451 1.00 88.19 81 LEU A CA 1
ATOM 664 C C . LEU A 1 81 ? -12.802 4.208 4.607 1.00 88.19 81 LEU A C 1
ATOM 666 O O . LEU A 1 81 ? -14.007 4.151 4.836 1.00 88.19 81 LEU A O 1
ATOM 670 N N . HIS A 1 82 ? -11.890 3.559 5.335 1.00 83.56 82 HIS A N 1
ATOM 671 C CA . HIS A 1 82 ? -12.247 2.663 6.432 1.00 83.56 82 HIS A CA 1
ATOM 672 C C . HIS A 1 82 ? -12.939 3.404 7.588 1.00 83.56 82 HIS A C 1
ATOM 674 O O . HIS A 1 82 ? -14.028 3.013 7.999 1.00 83.56 82 HIS A O 1
ATOM 680 N N . ILE A 1 83 ? -12.383 4.535 8.043 1.00 79.19 83 ILE A N 1
ATOM 681 C CA . ILE A 1 83 ? -13.012 5.360 9.092 1.00 79.19 83 ILE A CA 1
ATOM 682 C C . ILE A 1 83 ? -14.413 5.826 8.665 1.00 79.19 83 ILE A C 1
ATOM 684 O O . ILE A 1 83 ? -15.351 5.781 9.460 1.00 79.19 83 ILE A O 1
ATOM 688 N N . SER A 1 84 ? -14.571 6.243 7.405 1.00 72.00 84 SER A N 1
ATOM 689 C CA . SER A 1 84 ? -15.862 6.712 6.880 1.00 72.00 84 SER A CA 1
ATOM 690 C C . SER A 1 84 ? -16.906 5.596 6.762 1.00 72.00 84 SER A C 1
ATOM 692 O O . SER A 1 84 ? -18.096 5.888 6.760 1.00 72.00 84 SER A O 1
ATOM 694 N N . ALA A 1 85 ? -16.479 4.336 6.638 1.00 67.88 85 ALA A N 1
ATOM 695 C CA . ALA A 1 85 ? -17.365 3.176 6.554 1.00 67.88 85 ALA A CA 1
ATOM 696 C C . ALA A 1 85 ? -17.780 2.629 7.933 1.00 67.88 85 ALA A C 1
ATOM 698 O O . ALA A 1 85 ? -18.809 1.966 8.033 1.00 67.88 85 ALA A O 1
ATOM 699 N N . GLY A 1 86 ? -16.988 2.897 8.978 1.00 60.28 86 GLY A N 1
ATOM 700 C CA . GLY A 1 86 ? -17.270 2.503 10.363 1.00 60.28 86 GLY A CA 1
ATOM 701 C C . GLY A 1 86 ? -17.997 3.558 11.211 1.00 60.28 86 GLY A C 1
ATOM 702 O O . GLY A 1 86 ? -18.181 3.324 12.405 1.00 60.28 86 GLY A O 1
ATOM 703 N N . SER A 1 87 ? -18.367 4.706 10.624 1.00 49.25 87 SER A N 1
ATOM 704 C CA . SER A 1 87 ? -19.056 5.835 11.284 1.00 49.25 87 SER A CA 1
ATOM 705 C C . SER A 1 87 ? -20.564 5.851 11.036 1.00 49.25 87 SER A C 1
ATOM 707 O O . SER A 1 87 ? -20.987 5.439 9.934 1.00 49.25 87 SER A O 1
#

pLDDT: mean 92.83, std 8.38, range [49.25, 98.12]